Protein AF-A0A931LU23-F1 (afdb_monomer_lite)

Secondary structure (DSSP, 8-state):
---EEEETTEEEETTEEP-EEEEETTS-EEEEEEEEEEEEEE-TTS-EEEEEEEEEEEEESSSEEEEEEEHHHHHHHHHTTSEEEPPTTTGGG-S--

pLDDT: mean 95.69, std 3.39, range [74.31, 98.44]

Radius of gyration: 13.37 Å; chains: 1; bounding box: 34×28×31 Å

Sequence (97 aa):
MANFRVKEGELYIDDKKVLKGYESFSGWYWFVTEDTGTQDSLMPDGTIIENDRIYFGLVQGFEEEWGYFSEGELHRLINKGKLWEIRKHDLPYSGRR

Foldseek 3Di:
DWDWDADPLFIDTNNATFPWKKAFPQGKIWTFRDWPFFAWDQDPVRDIDHRWTKTWTWIDDVHIDTDIDTPVVQVVCVVVVGMDIDPRNCVSVGDDD

Structure (mmCIF, N/CA/C/O backbone):
data_AF-A0A931LU23-F1
#
_entry.id   AF-A0A931LU23-F1
#
loop_
_atom_site.group_PDB
_atom_site.id
_atom_site.type_symbol
_atom_site.label_atom_id
_atom_site.label_alt_id
_atom_site.label_comp_id
_atom_site.label_asym_id
_atom_site.label_entity_id
_atom_site.label_seq_id
_atom_site.pdbx_PDB_ins_code
_atom_site.Cartn_x
_atom_site.Cartn_y
_atom_site.Cartn_z
_atom_site.occupancy
_atom_site.B_iso_or_equiv
_atom_site.auth_seq_id
_atom_site.auth_comp_id
_atom_site.auth_asym_id
_atom_site.auth_atom_id
_atom_site.pdbx_PDB_model_num
ATOM 1 N N . MET A 1 1 ? 2.319 -7.677 17.450 1.00 84.06 1 MET A N 1
ATOM 2 C CA . MET A 1 1 ? 1.208 -7.776 16.496 1.00 84.06 1 MET A CA 1
ATOM 3 C C . MET A 1 1 ? 0.453 -6.460 16.536 1.00 84.06 1 MET A C 1
ATOM 5 O O . MET A 1 1 ? 0.187 -5.991 17.643 1.00 84.06 1 MET A O 1
ATOM 9 N N . ALA A 1 2 ? 0.213 -5.841 15.386 1.00 91.31 2 ALA A N 1
ATOM 10 C CA . ALA A 1 2 ? -0.458 -4.554 15.263 1.00 91.31 2 ALA A CA 1
ATOM 11 C C . ALA A 1 2 ? -1.920 -4.657 15.723 1.00 91.31 2 ALA A C 1
ATOM 13 O O . ALA A 1 2 ? -2.566 -5.701 15.596 1.00 91.31 2 ALA A O 1
ATOM 14 N N . ASN A 1 3 ? -2.453 -3.581 16.295 1.00 94.25 3 ASN A N 1
ATOM 15 C CA . ASN A 1 3 ? -3.799 -3.568 16.847 1.00 94.25 3 ASN A CA 1
ATOM 16 C C . ASN A 1 3 ? -4.818 -3.044 15.829 1.00 94.25 3 ASN A C 1
ATOM 18 O O . ASN A 1 3 ? -4.857 -1.850 15.543 1.00 94.25 3 ASN A O 1
ATOM 22 N N . PHE A 1 4 ? -5.681 -3.931 15.333 1.00 95.62 4 PHE A N 1
ATOM 23 C CA . PHE A 1 4 ? -6.751 -3.592 14.393 1.00 95.62 4 PHE A CA 1
ATOM 24 C C . PHE A 1 4 ? -8.018 -3.166 15.142 1.00 95.62 4 PHE A C 1
ATOM 26 O O . PHE A 1 4 ? -8.531 -3.898 15.992 1.00 95.62 4 PHE A O 1
ATOM 33 N N . ARG A 1 5 ? -8.558 -1.993 14.802 1.00 95.50 5 ARG A N 1
ATOM 34 C CA . ARG A 1 5 ? -9.803 -1.446 15.360 1.00 95.50 5 ARG A CA 1
ATOM 35 C C . ARG A 1 5 ? -10.693 -0.924 14.247 1.00 95.50 5 ARG A C 1
ATOM 37 O O . ARG A 1 5 ? -10.221 -0.289 13.314 1.00 95.50 5 ARG A O 1
ATOM 44 N N . VAL A 1 6 ? -11.996 -1.134 14.377 1.00 95.75 6 VAL A N 1
ATOM 45 C CA . VAL A 1 6 ? -12.987 -0.535 13.478 1.00 95.75 6 VAL A CA 1
ATOM 46 C C . VAL A 1 6 ? -13.776 0.502 14.259 1.00 95.75 6 VAL A C 1
ATOM 48 O O . VAL A 1 6 ? -14.340 0.192 15.309 1.00 95.75 6 VAL A O 1
ATOM 51 N N . LYS A 1 7 ? -13.828 1.729 13.744 1.00 94.94 7 LYS A N 1
ATOM 52 C CA . LYS A 1 7 ? -14.631 2.818 14.305 1.00 94.94 7 LYS A CA 1
ATOM 53 C C . LYS A 1 7 ? -15.423 3.465 13.179 1.00 94.94 7 LYS A C 1
ATOM 55 O O . LYS A 1 7 ? -14.839 3.871 12.184 1.00 94.94 7 LYS A O 1
ATOM 60 N N . GLU A 1 8 ? -16.745 3.539 13.337 1.00 93.06 8 GLU A N 1
ATOM 61 C CA . GLU A 1 8 ? -17.644 4.178 12.357 1.00 93.06 8 GLU A CA 1
ATOM 62 C C . GLU A 1 8 ? -17.491 3.618 10.924 1.00 93.06 8 GLU A C 1
ATOM 64 O O . GLU A 1 8 ? -17.628 4.336 9.941 1.00 93.06 8 GLU A O 1
ATOM 69 N N . GLY A 1 9 ? -17.192 2.318 10.797 1.00 92.50 9 GLY A N 1
ATOM 70 C CA . GLY A 1 9 ? -16.983 1.663 9.499 1.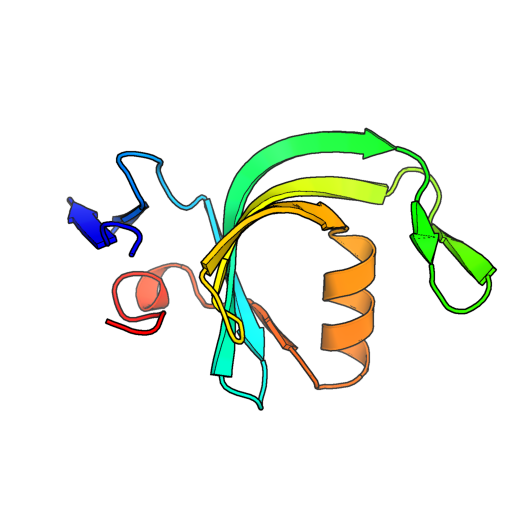00 92.50 9 GLY A CA 1
ATOM 71 C C . GLY A 1 9 ? -15.629 1.955 8.844 1.00 92.50 9 GLY A C 1
ATOM 72 O O . GLY A 1 9 ? -15.398 1.529 7.718 1.00 92.50 9 GLY A O 1
ATOM 73 N N . GLU A 1 10 ? -14.723 2.644 9.533 1.00 96.06 10 GLU A N 1
ATOM 74 C CA . GLU A 1 10 ? -13.362 2.912 9.074 1.00 96.06 10 GLU A CA 1
ATOM 75 C C . GLU A 1 10 ? -12.372 2.034 9.856 1.00 96.06 10 GLU A C 1
ATOM 77 O O . GLU A 1 10 ? -12.545 1.783 11.056 1.00 96.06 10 GLU A O 1
ATOM 82 N N . LEU A 1 11 ? -11.335 1.549 9.169 1.00 97.38 11 LEU A N 1
ATOM 83 C CA . LEU A 1 11 ? -10.281 0.737 9.771 1.00 97.38 11 LEU A CA 1
ATOM 84 C C . LEU A 1 11 ? -9.185 1.629 10.369 1.00 97.38 11 LEU A C 1
ATOM 86 O O . LEU A 1 11 ? -8.717 2.577 9.736 1.00 97.38 11 LEU A O 1
ATOM 90 N N . TYR A 1 12 ? -8.747 1.271 11.570 1.00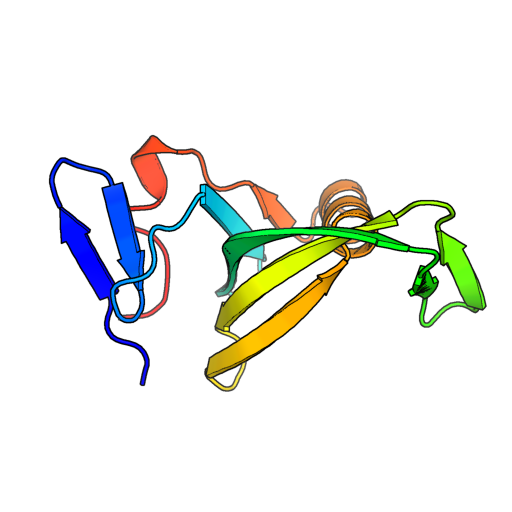 97.56 12 TYR A N 1
ATOM 91 C CA . TYR A 1 12 ? -7.604 1.836 12.270 1.00 97.56 12 TYR A CA 1
ATOM 92 C C . TYR A 1 12 ? -6.628 0.720 12.646 1.00 97.56 12 TYR A C 1
ATOM 94 O O . TYR A 1 12 ? -7.050 -0.358 13.066 1.00 97.56 12 TYR A O 1
ATOM 102 N N . ILE A 1 13 ? -5.333 0.991 12.521 1.00 97.06 13 ILE A N 1
ATOM 103 C CA . ILE A 1 13 ? -4.250 0.084 12.906 1.00 97.06 13 ILE A CA 1
ATOM 104 C C . ILE A 1 13 ? -3.281 0.876 13.780 1.00 97.06 13 ILE A C 1
ATOM 106 O O . ILE A 1 13 ? -2.775 1.905 13.339 1.00 97.06 13 ILE A O 1
ATOM 110 N N . ASP A 1 14 ? -3.072 0.442 15.024 1.00 95.94 14 ASP A N 1
ATOM 111 C CA . ASP A 1 14 ? -2.275 1.168 16.030 1.00 95.94 14 ASP A CA 1
ATOM 112 C C . ASP A 1 14 ? -2.667 2.660 16.115 1.00 95.94 14 ASP A C 1
ATOM 114 O O . ASP A 1 14 ? -1.838 3.567 16.060 1.00 95.94 14 ASP A O 1
ATOM 118 N N . ASP A 1 15 ? -3.983 2.901 16.179 1.00 96.00 15 ASP A N 1
ATOM 119 C CA . ASP A 1 15 ? -4.634 4.220 16.215 1.00 96.00 15 ASP A CA 1
ATOM 120 C C . ASP A 1 15 ? -4.415 5.109 14.969 1.00 96.00 15 ASP A C 1
ATOM 122 O O . ASP A 1 15 ? -4.901 6.243 14.913 1.00 96.00 15 ASP A O 1
ATOM 126 N N . LYS A 1 16 ? -3.782 4.585 13.912 1.00 97.25 16 LYS A N 1
ATOM 127 C CA . LYS A 1 16 ? -3.665 5.244 12.604 1.00 97.25 16 LYS A CA 1
ATOM 128 C C . LYS A 1 16 ? -4.815 4.839 11.696 1.00 97.25 16 LYS A C 1
ATOM 130 O O . LYS A 1 16 ? -5.084 3.656 11.509 1.00 97.25 16 LYS A O 1
ATOM 135 N N . LYS A 1 17 ? -5.484 5.826 11.103 1.00 97.69 17 LYS A N 1
ATOM 136 C CA . LYS A 1 17 ? -6.548 5.583 10.127 1.00 97.69 17 LYS A CA 1
ATOM 137 C C . LYS A 1 17 ? -5.962 4.975 8.851 1.00 97.69 17 LYS A C 1
ATOM 139 O O . LYS A 1 17 ? -5.016 5.522 8.291 1.00 97.69 17 LYS A O 1
ATOM 144 N N . VAL A 1 18 ? -6.570 3.901 8.360 1.00 98.06 18 VAL A N 1
ATOM 145 C CA . VAL A 1 18 ? -6.230 3.316 7.060 1.00 98.06 18 VAL A CA 1
ATOM 146 C C . VAL A 1 18 ? -6.946 4.086 5.952 1.00 98.06 18 VAL A C 1
ATOM 148 O O . VAL A 1 18 ? -8.166 4.252 5.975 1.00 98.06 18 VAL A O 1
ATOM 151 N N . LEU A 1 19 ? -6.174 4.574 4.986 1.00 97.75 19 LEU A N 1
ATOM 152 C CA . LEU A 1 19 ? -6.639 5.352 3.837 1.00 97.75 19 LEU A CA 1
ATOM 153 C C . LEU A 1 19 ? -6.941 4.455 2.632 1.00 97.75 19 LEU A C 1
ATOM 155 O O . LEU A 1 19 ? -7.943 4.658 1.948 1.00 97.75 19 LEU A O 1
ATOM 159 N N . LYS A 1 20 ? -6.071 3.468 2.391 1.00 97.75 20 LYS A N 1
ATOM 160 C CA . LYS A 1 20 ? -6.172 2.467 1.322 1.00 97.75 20 LYS A CA 1
ATOM 161 C C . LYS A 1 20 ? -5.636 1.128 1.814 1.00 97.75 20 LYS A C 1
ATOM 163 O O . LYS A 1 20 ? -4.817 1.083 2.732 1.00 97.75 20 LYS A O 1
ATOM 168 N N . GLY A 1 21 ? -6.064 0.049 1.175 1.00 98.00 21 GLY A N 1
ATOM 169 C CA . GLY A 1 21 ? -5.567 -1.292 1.443 1.00 98.00 21 GLY A CA 1
ATOM 170 C C . GLY A 1 21 ? -5.355 -2.052 0.147 1.00 98.00 21 GLY A C 1
ATOM 171 O O . GLY A 1 21 ? -6.109 -1.862 -0.803 1.00 98.00 21 GLY A O 1
ATOM 172 N N . TYR A 1 22 ? -4.360 -2.925 0.119 1.00 98.25 22 TYR A N 1
ATOM 173 C CA . TYR A 1 22 ? -4.116 -3.834 -0.992 1.00 98.25 22 TYR A CA 1
ATOM 174 C C . TYR A 1 22 ? -3.929 -5.247 -0.468 1.00 98.25 22 TYR A C 1
ATOM 176 O O . TYR A 1 22 ? -3.373 -5.430 0.615 1.00 98.25 22 TYR A O 1
ATOM 184 N N . GLU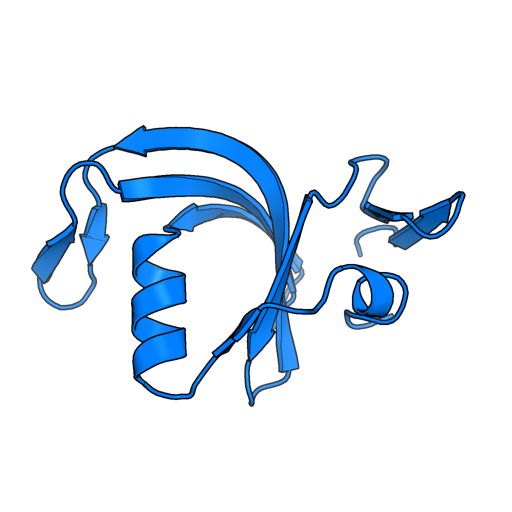 A 1 23 ? -4.365 -6.227 -1.245 1.00 97.69 23 GLU A N 1
ATOM 185 C CA . GLU A 1 23 ? -4.259 -7.646 -0.921 1.00 97.69 23 GLU A CA 1
ATOM 186 C C . GLU A 1 23 ? -3.635 -8.403 -2.096 1.00 97.69 23 GLU A C 1
ATOM 188 O O . GLU A 1 23 ? -3.889 -8.086 -3.261 1.00 97.69 23 GLU A O 1
ATOM 193 N N . SER A 1 24 ? -2.794 -9.394 -1.797 1.00 96.69 24 SER A N 1
ATOM 194 C CA . SER A 1 24 ? -2.231 -10.307 -2.793 1.00 96.69 24 SER A CA 1
ATOM 195 C C . SER A 1 24 ? -2.889 -11.687 -2.769 1.00 96.69 24 SER A C 1
ATOM 197 O O . SER A 1 24 ? -3.425 -12.132 -1.757 1.00 96.69 24 SER A O 1
ATOM 199 N N . PHE A 1 25 ? -2.701 -12.454 -3.849 1.00 90.56 25 PHE A N 1
ATOM 200 C CA . PHE A 1 25 ? -3.087 -13.875 -3.905 1.00 90.56 25 PHE A CA 1
ATOM 201 C C . PHE A 1 25 ? -2.443 -14.746 -2.816 1.00 90.56 25 PHE A C 1
ATOM 203 O O . PHE A 1 25 ? -2.964 -15.808 -2.489 1.00 90.56 25 PHE A O 1
ATOM 210 N N . SER A 1 26 ? -1.300 -14.323 -2.270 1.00 91.19 26 SER A N 1
ATOM 211 C CA . SER A 1 26 ? -0.611 -15.020 -1.181 1.00 91.19 26 SER A CA 1
ATOM 212 C C . SER A 1 26 ? -1.087 -14.581 0.209 1.00 91.19 26 SER A C 1
ATOM 214 O O . SER A 1 26 ? -0.461 -14.946 1.204 1.00 91.19 26 SER A O 1
ATOM 216 N N . GLY A 1 27 ? -2.154 -13.778 0.290 1.00 93.25 27 GLY A N 1
ATOM 217 C CA . GLY A 1 27 ? -2.714 -13.264 1.538 1.00 93.25 27 GLY A CA 1
ATOM 218 C C . GLY A 1 27 ? -1.822 -12.233 2.226 1.00 93.25 27 GLY A C 1
ATOM 219 O O . GLY A 1 27 ? -1.855 -12.127 3.455 1.00 93.25 27 GLY A O 1
ATOM 220 N N . TRP A 1 28 ? -0.958 -11.541 1.478 1.00 97.00 28 TRP A N 1
ATOM 221 C CA . TRP A 1 28 ? -0.228 -10.384 1.995 1.00 97.00 28 TRP A CA 1
ATOM 222 C C . TRP A 1 28 ? -1.107 -9.144 1.916 1.00 97.00 28 TRP A C 1
ATOM 224 O O . TRP A 1 28 ? -1.888 -9.016 0.973 1.00 97.00 28 TRP A O 1
ATOM 234 N N . TYR A 1 29 ? -0.941 -8.235 2.873 1.00 97.81 29 TYR A N 1
ATOM 235 C CA . TYR A 1 29 ? -1.696 -6.987 2.926 1.00 97.81 29 TYR A CA 1
ATOM 236 C C . TYR A 1 29 ? -0.771 -5.781 3.023 1.00 97.81 29 TYR A C 1
ATOM 238 O O . TYR A 1 29 ? 0.229 -5.831 3.734 1.00 97.81 29 TYR A O 1
ATOM 246 N N . TRP A 1 30 ? -1.149 -4.688 2.366 1.00 98.25 30 TRP A N 1
ATOM 247 C CA . TRP A 1 30 ? -0.529 -3.370 2.505 1.00 98.25 30 TRP A CA 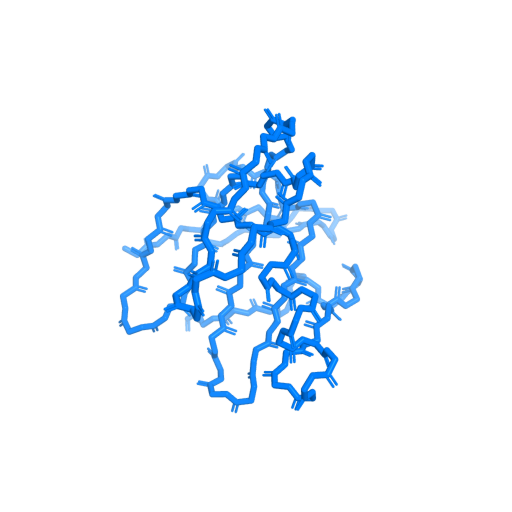1
ATOM 248 C C . TRP A 1 30 ? -1.608 -2.376 2.909 1.00 98.25 30 TRP A C 1
ATOM 250 O O . TRP A 1 30 ? -2.514 -2.107 2.125 1.00 98.25 30 TRP A O 1
ATOM 260 N N . PHE A 1 31 ? -1.522 -1.827 4.116 1.00 98.31 31 PHE A N 1
ATOM 261 C CA . PHE A 1 31 ? -2.454 -0.833 4.638 1.00 98.31 31 PHE A CA 1
ATOM 262 C C . PHE A 1 31 ? -1.789 0.533 4.673 1.00 98.31 31 PHE A C 1
ATOM 264 O O . PHE A 1 31 ? -0.933 0.794 5.514 1.00 98.31 31 PHE A O 1
ATOM 271 N N . VAL A 1 32 ? -2.202 1.416 3.772 1.00 98.44 32 VAL A N 1
ATOM 272 C CA . VAL A 1 32 ? -1.709 2.792 3.702 1.00 98.44 32 VAL A CA 1
ATOM 273 C C . VAL A 1 32 ? -2.333 3.603 4.825 1.00 98.44 32 VAL A C 1
ATOM 275 O O . VAL A 1 32 ? -3.557 3.663 4.938 1.00 98.44 32 VAL A O 1
ATOM 278 N N . THR A 1 33 ? -1.502 4.278 5.611 1.00 98.31 33 THR A N 1
ATOM 279 C CA . THR A 1 33 ? -1.951 5.213 6.657 1.00 98.31 33 THR A CA 1
ATOM 280 C C . THR A 1 33 ? -1.583 6.661 6.357 1.00 98.31 33 THR A C 1
ATOM 282 O O . THR A 1 33 ? -2.212 7.572 6.890 1.00 98.31 33 THR A O 1
ATOM 285 N N . GLU A 1 34 ? -0.609 6.881 5.472 1.00 98.25 34 GLU A N 1
ATOM 286 C CA . GLU A 1 34 ? -0.109 8.206 5.120 1.00 98.25 34 GLU A CA 1
ATOM 287 C C . GLU A 1 34 ? 0.412 8.232 3.672 1.00 98.25 34 GLU A C 1
ATOM 289 O O . GLU A 1 34 ? 1.024 7.269 3.207 1.00 98.25 34 GLU A O 1
ATOM 294 N N . ASP A 1 35 ? 0.147 9.335 2.966 1.00 96.88 35 ASP A N 1
ATOM 295 C CA . ASP A 1 35 ? 0.754 9.686 1.674 1.00 96.88 35 ASP A CA 1
ATOM 296 C C . ASP A 1 35 ? 1.914 10.640 1.946 1.00 96.88 35 ASP A C 1
ATOM 298 O O . ASP A 1 35 ? 1.703 11.761 2.413 1.00 96.88 35 ASP A O 1
ATOM 302 N N . THR A 1 36 ? 3.137 10.166 1.719 1.00 96.44 36 THR A N 1
ATOM 303 C CA . THR A 1 36 ? 4.356 10.860 2.149 1.00 96.44 36 THR A CA 1
ATOM 304 C C . THR A 1 36 ? 4.964 11.711 1.034 1.00 96.44 36 THR A C 1
ATOM 306 O O . THR A 1 36 ? 6.015 12.319 1.230 1.00 96.44 36 THR A O 1
ATOM 309 N N . GLY A 1 37 ? 4.314 11.775 -0.134 1.00 96.31 37 GLY A N 1
ATOM 310 C CA . GLY A 1 37 ? 4.776 12.525 -1.301 1.00 96.31 37 GLY A CA 1
ATOM 311 C C . GLY A 1 37 ? 5.380 11.642 -2.392 1.00 96.31 37 GLY A C 1
ATOM 312 O O . GLY A 1 37 ? 5.026 10.473 -2.536 1.00 96.31 37 GLY A O 1
ATOM 313 N N . THR A 1 38 ? 6.265 12.226 -3.203 1.00 97.75 38 THR A N 1
ATOM 314 C CA . THR A 1 38 ? 6.821 11.591 -4.407 1.00 97.75 38 THR A CA 1
ATOM 315 C C . THR A 1 38 ? 8.345 11.616 -4.427 1.00 97.75 38 THR A C 1
ATOM 317 O O . THR A 1 38 ? 8.946 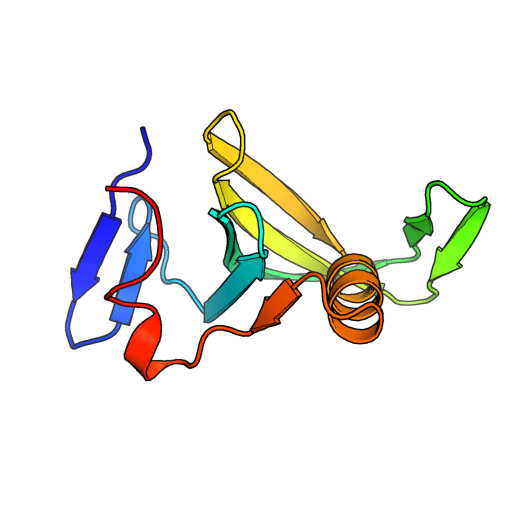12.618 -4.040 1.00 97.75 38 THR A O 1
ATOM 320 N N . GLN A 1 39 ? 8.959 10.556 -4.947 1.00 96.69 39 GLN A N 1
ATOM 321 C CA . GLN A 1 39 ? 10.397 10.455 -5.221 1.00 96.69 39 GLN A CA 1
ATOM 322 C C . GLN A 1 39 ? 10.646 9.502 -6.397 1.00 96.69 39 GLN A C 1
ATOM 324 O O . GLN A 1 39 ? 9.751 8.761 -6.785 1.00 96.69 39 GLN A O 1
ATOM 329 N N . ASP A 1 40 ? 11.862 9.454 -6.934 1.00 97.69 40 ASP A N 1
ATOM 330 C CA . ASP A 1 40 ? 12.212 8.409 -7.900 1.00 97.69 40 ASP A CA 1
ATOM 331 C C . ASP A 1 40 ? 12.461 7.073 -7.184 1.00 97.69 40 ASP A C 1
ATOM 333 O O . ASP A 1 40 ? 13.172 7.014 -6.175 1.00 97.69 40 ASP A O 1
ATOM 337 N N . SER A 1 41 ? 11.910 5.988 -7.728 1.00 96.12 41 SER A N 1
ATOM 338 C CA . SER A 1 41 ? 12.052 4.637 -7.171 1.00 96.12 41 SER A CA 1
ATOM 339 C C . SER A 1 41 ? 12.809 3.717 -8.125 1.00 96.12 41 SER A C 1
ATOM 341 O O . SER A 1 41 ? 12.358 3.455 -9.242 1.00 96.12 41 SER A O 1
ATOM 343 N N . LEU A 1 42 ? 13.944 3.177 -7.670 1.00 95.94 42 LEU A N 1
ATOM 344 C CA . LEU A 1 42 ? 14.682 2.128 -8.377 1.00 95.94 42 LEU A CA 1
ATOM 345 C C . LEU A 1 42 ? 14.065 0.759 -8.069 1.00 95.94 42 LEU A C 1
ATOM 347 O O . LEU A 1 42 ? 14.043 0.316 -6.924 1.00 95.94 42 LEU A O 1
ATOM 351 N N . MET A 1 43 ? 13.590 0.078 -9.104 1.00 93.31 43 MET A N 1
ATOM 352 C CA . MET A 1 43 ? 12.976 -1.243 -9.007 1.00 93.31 43 MET A CA 1
ATOM 353 C C . MET A 1 43 ? 14.032 -2.359 -9.028 1.00 93.31 43 MET A C 1
ATOM 355 O O . MET A 1 43 ? 15.113 -2.170 -9.592 1.00 93.31 43 MET A O 1
ATOM 359 N N . PRO A 1 44 ? 13.721 -3.566 -8.511 1.00 89.69 44 PRO A N 1
ATOM 360 C CA . PRO A 1 44 ? 14.661 -4.694 -8.512 1.00 89.69 44 PRO A CA 1
ATOM 361 C C . PRO A 1 44 ? 15.149 -5.128 -9.904 1.00 89.69 44 PRO A C 1
ATOM 363 O O . PRO A 1 44 ? 16.208 -5.735 -10.024 1.00 89.69 44 PRO A O 1
ATOM 366 N N . 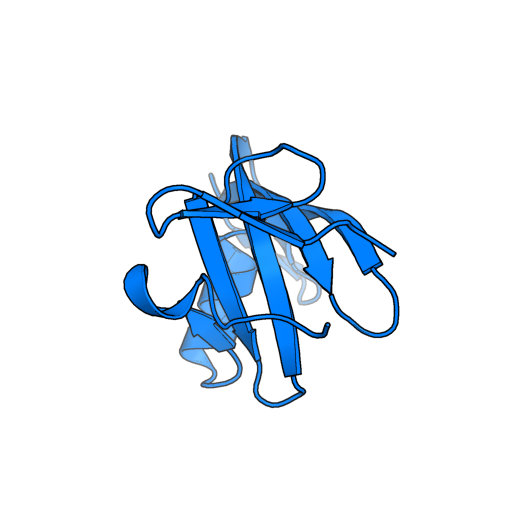ASP A 1 45 ? 14.382 -4.828 -10.957 1.00 92.12 45 ASP A N 1
ATOM 367 C CA . ASP A 1 45 ? 14.746 -5.101 -12.353 1.00 92.12 45 ASP A CA 1
ATOM 368 C C . ASP A 1 45 ? 15.621 -4.005 -12.993 1.00 92.12 45 ASP A C 1
ATOM 370 O O . ASP A 1 45 ? 15.930 -4.081 -14.181 1.00 92.12 45 ASP A O 1
ATOM 374 N N . GLY A 1 46 ? 16.026 -2.993 -12.219 1.00 94.94 46 GLY A N 1
ATOM 375 C CA . GLY A 1 46 ? 16.832 -1.861 -12.675 1.00 94.94 46 GLY A CA 1
ATOM 376 C C . GLY A 1 46 ? 16.027 -0.724 -13.306 1.00 94.94 46 GLY A C 1
ATOM 377 O O . GLY A 1 46 ? 16.611 0.288 -13.687 1.00 94.94 46 GLY A O 1
ATOM 378 N N . THR A 1 47 ? 14.701 -0.852 -13.418 1.00 95.44 47 THR A N 1
ATOM 379 C CA . THR A 1 47 ? 13.862 0.231 -13.946 1.00 95.44 47 THR A CA 1
ATOM 380 C C . THR A 1 47 ? 13.692 1.341 -12.914 1.00 95.44 47 THR A C 1
ATOM 382 O O . THR A 1 47 ? 13.504 1.059 -11.733 1.00 95.44 47 THR A O 1
ATOM 385 N N . ILE A 1 48 ? 13.658 2.594 -13.361 1.00 97.44 48 ILE A N 1
ATOM 386 C CA . ILE A 1 48 ? 13.308 3.742 -12.519 1.00 97.44 48 ILE A CA 1
ATOM 387 C C . ILE A 1 48 ? 11.844 4.111 -12.765 1.00 97.44 48 ILE A C 1
ATOM 389 O O . ILE A 1 48 ? 11.405 4.204 -13.913 1.00 97.44 48 ILE A O 1
ATOM 393 N N . ILE A 1 49 ? 11.087 4.295 -11.687 1.00 96.62 49 ILE A N 1
ATOM 394 C CA . ILE A 1 49 ? 9.779 4.951 -11.718 1.00 96.62 49 ILE A CA 1
ATOM 395 C C . ILE A 1 49 ? 10.010 6.396 -11.280 1.00 96.62 49 ILE A C 1
ATOM 397 O O . ILE A 1 49 ? 10.313 6.641 -10.115 1.00 96.62 49 ILE A O 1
ATOM 401 N N . GLU A 1 50 ? 9.924 7.330 -12.224 1.00 97.38 50 GLU A N 1
ATOM 402 C CA . GLU A 1 50 ? 10.087 8.760 -11.948 1.00 97.38 50 GLU A CA 1
ATOM 403 C C . GLU A 1 50 ? 8.862 9.316 -11.212 1.00 97.38 50 GLU A C 1
ATOM 405 O O . GLU A 1 50 ? 7.727 8.988 -11.571 1.00 97.38 50 GLU A O 1
ATOM 410 N N . ASN A 1 51 ? 9.084 10.196 -10.228 1.00 96.75 51 ASN A N 1
ATOM 411 C CA . ASN A 1 51 ? 8.024 10.822 -9.417 1.00 96.75 51 ASN A CA 1
ATOM 412 C C . ASN A 1 51 ? 7.020 9.815 -8.819 1.00 96.75 51 ASN A C 1
ATOM 414 O O . ASN A 1 51 ? 5.818 10.084 -8.731 1.00 96.75 51 ASN A O 1
ATOM 418 N N . ASP A 1 52 ? 7.510 8.647 -8.422 1.00 97.62 52 ASP A N 1
ATOM 419 C CA . ASP A 1 52 ? 6.727 7.599 -7.791 1.00 97.62 52 ASP A CA 1
ATOM 420 C C . ASP A 1 52 ? 6.164 8.059 -6.445 1.00 97.62 52 ASP A C 1
ATOM 422 O O . ASP A 1 52 ? 6.865 8.664 -5.629 1.00 97.62 52 ASP A O 1
ATOM 426 N N . ARG A 1 53 ? 4.888 7.765 -6.201 1.00 97.94 53 ARG A N 1
ATOM 427 C CA . ARG A 1 53 ? 4.228 8.112 -4.945 1.00 97.94 53 ARG A CA 1
ATOM 428 C C . ARG A 1 53 ? 4.602 7.098 -3.873 1.00 97.94 53 ARG A C 1
ATOM 430 O O . ARG A 1 53 ? 4.478 5.892 -4.076 1.00 97.94 53 ARG A O 1
ATOM 437 N N . ILE A 1 54 ? 5.014 7.598 -2.715 1.00 98.19 54 ILE A N 1
ATOM 438 C CA . ILE A 1 54 ? 5.405 6.776 -1.575 1.00 98.19 54 ILE A CA 1
ATOM 439 C C . ILE A 1 54 ? 4.327 6.839 -0.504 1.00 98.19 54 ILE A C 1
ATOM 441 O O . ILE A 1 54 ? 3.821 7.904 -0.144 1.00 98.19 54 ILE A O 1
ATOM 445 N N . TYR A 1 55 ? 3.996 5.664 0.011 1.00 98.38 55 TYR A N 1
ATOM 446 C CA . TYR A 1 55 ? 3.079 5.487 1.118 1.00 98.38 55 TYR A CA 1
ATOM 447 C C . TYR A 1 55 ? 3.818 5.033 2.361 1.00 98.38 55 TYR A C 1
ATOM 449 O O . TYR A 1 55 ? 4.771 4.266 2.263 1.00 98.38 55 TYR A O 1
ATOM 457 N N . PHE A 1 56 ? 3.327 5.450 3.527 1.00 98.44 56 PHE A N 1
ATOM 458 C CA . PHE A 1 56 ? 3.696 4.856 4.806 1.00 98.44 56 PHE A CA 1
ATOM 459 C C . PHE A 1 56 ? 2.516 4.082 5.392 1.00 98.44 56 PHE A C 1
ATOM 461 O O . PHE A 1 56 ? 1.361 4.539 5.397 1.00 98.44 56 PHE A O 1
ATOM 468 N N . GLY A 1 57 ? 2.798 2.889 5.902 1.00 98.38 57 GLY A N 1
ATOM 469 C CA . GLY A 1 57 ? 1.752 1.990 6.350 1.00 98.38 57 GLY A CA 1
ATOM 470 C C . GLY A 1 57 ? 2.255 0.683 6.936 1.00 98.38 57 GLY A C 1
ATOM 471 O O . GLY A 1 57 ? 3.454 0.492 7.129 1.00 98.38 57 GLY A O 1
ATOM 472 N N . LEU A 1 58 ? 1.308 -0.211 7.209 1.00 98.25 58 LEU A N 1
ATOM 473 C CA . LEU A 1 58 ? 1.580 -1.559 7.695 1.00 98.25 58 LEU A CA 1
ATOM 474 C C . LEU A 1 58 ? 1.573 -2.547 6.527 1.00 98.25 58 LEU A C 1
ATOM 476 O O . LEU A 1 58 ? 0.602 -2.606 5.771 1.00 98.25 58 LEU A O 1
ATOM 480 N N . VAL A 1 59 ? 2.601 -3.382 6.442 1.00 97.56 59 VAL A N 1
ATOM 481 C CA . VAL A 1 59 ? 2.632 -4.574 5.594 1.00 97.56 59 VAL A CA 1
ATOM 482 C C . VAL A 1 59 ? 2.434 -5.806 6.473 1.00 97.56 59 VAL A C 1
ATOM 484 O O . VAL A 1 59 ? 3.186 -6.025 7.418 1.00 97.56 59 VAL A O 1
ATOM 487 N N . GLN A 1 60 ? 1.424 -6.623 6.171 1.00 96.44 60 GLN A N 1
ATOM 488 C CA . GLN A 1 60 ? 1.251 -7.947 6.776 1.00 96.44 60 GLN A CA 1
ATOM 489 C C . GLN A 1 60 ? 1.713 -9.020 5.785 1.00 96.44 60 GLN A C 1
ATOM 491 O O . GLN A 1 60 ? 0.961 -9.422 4.892 1.00 96.44 60 GLN A O 1
ATOM 496 N N . GLY A 1 61 ? 2.952 -9.484 5.945 1.00 93.75 61 GLY A N 1
ATOM 497 C CA . GLY A 1 61 ? 3.581 -10.519 5.123 1.00 93.75 61 GLY A CA 1
ATOM 498 C C . GLY A 1 61 ? 3.840 -11.795 5.920 1.00 93.75 61 GLY A C 1
ATOM 499 O O . GLY A 1 61 ? 2.914 -12.387 6.472 1.00 93.75 61 GLY A O 1
ATOM 500 N N . PHE A 1 62 ? 5.090 -12.256 5.955 1.00 91.88 62 PHE A N 1
ATOM 501 C CA . PHE A 1 62 ? 5.519 -13.283 6.919 1.00 91.88 62 PHE A CA 1
ATOM 502 C C . PHE A 1 62 ? 5.559 -12.733 8.344 1.00 91.88 62 PHE A C 1
ATOM 504 O O . PHE A 1 62 ? 5.154 -13.414 9.282 1.00 91.88 62 PHE A O 1
ATOM 511 N N . GLU A 1 63 ? 5.990 -11.483 8.465 1.00 92.56 63 GLU A N 1
ATOM 512 C CA . GLU A 1 63 ? 5.932 -10.682 9.677 1.00 92.56 63 GLU A CA 1
ATOM 513 C C . GLU A 1 63 ? 5.121 -9.413 9.398 1.00 92.56 63 GLU A C 1
ATOM 515 O O . GLU A 1 63 ? 4.749 -9.122 8.254 1.00 92.56 63 GLU A O 1
ATOM 520 N N . GLU A 1 64 ? 4.800 -8.691 10.463 1.00 95.50 64 GLU A N 1
ATOM 521 C CA . GLU A 1 64 ? 4.146 -7.394 10.380 1.00 95.50 64 GLU A CA 1
ATOM 522 C C . GLU A 1 64 ? 5.198 -6.294 10.463 1.00 95.50 64 GLU A C 1
ATOM 524 O O . GLU A 1 64 ? 5.956 -6.238 11.432 1.00 95.50 64 GLU A O 1
ATOM 529 N N . GLU A 1 65 ? 5.224 -5.411 9.469 1.00 96.88 65 GLU A N 1
ATOM 530 C CA . GLU A 1 65 ? 6.227 -4.354 9.373 1.00 96.88 65 GLU A CA 1
ATOM 531 C C . GLU A 1 65 ? 5.579 -3.010 9.045 1.00 96.88 65 GLU A C 1
ATOM 533 O O . GLU A 1 65 ? 4.789 -2.890 8.108 1.00 96.88 65 GLU A O 1
ATOM 538 N N . TRP A 1 66 ? 5.929 -1.985 9.818 1.00 97.88 66 TRP A N 1
ATOM 539 C CA . TRP A 1 66 ? 5.596 -0.599 9.508 1.00 97.88 66 TRP A CA 1
ATOM 540 C C . TRP A 1 66 ? 6.711 0.013 8.667 1.00 97.88 66 TRP A C 1
ATOM 542 O O . TRP A 1 66 ? 7.862 0.037 9.101 1.00 97.88 66 TRP A O 1
ATOM 552 N N . GLY A 1 67 ? 6.378 0.554 7.500 1.00 97.44 67 GLY A N 1
ATOM 553 C CA . GLY A 1 67 ? 7.394 1.073 6.596 1.00 97.44 67 GLY A CA 1
ATOM 554 C C . GLY A 1 67 ? 6.842 1.848 5.413 1.00 97.44 67 GLY A C 1
ATOM 555 O O . GLY A 1 67 ? 5.633 2.047 5.269 1.00 97.44 67 GLY A O 1
ATOM 556 N N . TYR A 1 68 ? 7.776 2.296 4.578 1.00 97.38 68 TYR A N 1
ATOM 557 C CA . TYR A 1 68 ? 7.487 2.992 3.333 1.00 97.38 68 TYR A CA 1
ATOM 558 C C . TYR A 1 68 ? 7.420 1.998 2.177 1.00 97.38 68 TYR A C 1
ATOM 560 O O . TYR A 1 68 ? 8.234 1.078 2.104 1.00 97.38 68 TYR A O 1
ATOM 568 N N . PHE A 1 69 ? 6.487 2.196 1.253 1.00 97.00 69 PHE A N 1
ATOM 569 C CA . PHE A 1 69 ? 6.384 1.385 0.045 1.00 97.00 69 PHE A CA 1
ATOM 570 C C . PHE A 1 69 ? 5.888 2.200 -1.152 1.00 97.00 69 PHE A C 1
ATOM 572 O O . PHE A 1 69 ? 5.184 3.201 -1.012 1.00 97.00 69 PHE A O 1
ATOM 579 N N . SER A 1 70 ? 6.299 1.752 -2.336 1.00 97.06 70 SER A N 1
ATOM 580 C CA . SER A 1 70 ? 6.063 2.392 -3.631 1.00 97.06 70 SER A CA 1
ATOM 581 C C . SER A 1 70 ? 4.655 2.096 -4.160 1.00 97.06 70 SER A C 1
ATOM 583 O O . SER A 1 70 ? 4.280 0.930 -4.306 1.00 97.06 70 SER A O 1
ATOM 585 N N . GLU A 1 71 ? 3.878 3.127 -4.511 1.00 97.19 71 GLU A N 1
ATOM 586 C CA . GLU A 1 71 ? 2.612 2.945 -5.240 1.00 97.19 71 GLU A CA 1
ATOM 587 C C . GLU A 1 71 ? 2.868 2.324 -6.621 1.00 97.19 71 GLU A C 1
ATOM 589 O O . GLU A 1 71 ? 2.142 1.420 -7.046 1.00 97.19 71 GLU A O 1
ATOM 594 N N . GLY A 1 72 ? 3.930 2.751 -7.308 1.00 96.44 72 GLY A N 1
ATOM 595 C CA . GLY A 1 72 ? 4.329 2.213 -8.603 1.00 96.44 72 GLY A CA 1
ATOM 596 C C . GLY A 1 72 ? 4.630 0.712 -8.573 1.00 96.44 72 GLY A C 1
ATOM 597 O O . GLY A 1 72 ? 4.226 -0.017 -9.485 1.00 96.44 72 GLY A O 1
ATOM 598 N N . GLU A 1 73 ? 5.281 0.216 -7.521 1.00 96.06 73 GLU A N 1
ATOM 599 C CA . GLU A 1 73 ? 5.512 -1.216 -7.317 1.00 96.06 73 GLU A CA 1
ATOM 600 C C . GLU A 1 73 ? 4.191 -1.971 -7.122 1.00 96.06 73 GLU A C 1
ATOM 602 O O . GLU A 1 73 ? 3.958 -2.987 -7.790 1.00 96.06 73 GLU A O 1
ATOM 607 N N . LEU A 1 74 ? 3.286 -1.449 -6.286 1.00 96.56 74 LEU A N 1
ATOM 608 C CA . LEU A 1 74 ? 1.955 -2.034 -6.100 1.00 96.56 74 LEU A CA 1
ATOM 609 C C . LEU A 1 74 ? 1.194 -2.094 -7.433 1.00 96.56 74 LEU A C 1
ATOM 611 O O . LEU A 1 74 ? 0.680 -3.151 -7.799 1.00 96.56 74 LEU A O 1
ATOM 615 N N . HIS A 1 75 ? 1.200 -1.018 -8.225 1.00 96.12 75 HIS A N 1
ATOM 616 C CA . HIS A 1 75 ? 0.587 -0.990 -9.557 1.00 96.12 75 HIS A CA 1
ATOM 617 C C . HIS A 1 75 ? 1.212 -2.001 -10.527 1.00 96.12 75 HIS A C 1
ATOM 619 O O . HIS A 1 75 ? 0.491 -2.661 -11.280 1.00 96.12 75 HIS A O 1
ATOM 625 N N . ARG A 1 76 ? 2.537 -2.197 -10.502 1.00 95.31 76 ARG A N 1
ATOM 626 C CA . ARG A 1 76 ? 3.190 -3.258 -11.290 1.00 95.31 76 ARG A CA 1
ATOM 627 C C . ARG A 1 76 ? 2.682 -4.645 -10.898 1.00 95.31 76 ARG A C 1
ATOM 629 O O . ARG A 1 76 ? 2.516 -5.494 -11.777 1.00 95.31 76 ARG A O 1
ATOM 636 N N . LEU A 1 77 ? 2.437 -4.893 -9.610 1.00 94.88 77 LEU A N 1
ATOM 637 C CA . LEU A 1 77 ? 1.871 -6.157 -9.129 1.00 94.88 77 LEU A CA 1
ATOM 638 C C . LEU A 1 77 ? 0.395 -6.312 -9.521 1.00 94.88 77 LEU A C 1
ATOM 640 O O . LEU A 1 77 ? 0.008 -7.402 -9.948 1.00 94.88 77 LEU A O 1
ATOM 644 N N . ILE A 1 78 ? -0.397 -5.238 -9.465 1.00 96.56 78 ILE A N 1
ATOM 645 C CA . ILE A 1 78 ? -1.793 -5.221 -9.936 1.00 96.56 78 ILE A CA 1
ATOM 646 C C . ILE A 1 78 ? -1.862 -5.547 -11.429 1.00 96.56 78 ILE A C 1
ATOM 648 O O . ILE A 1 78 ? -2.603 -6.440 -11.830 1.00 96.56 78 ILE A O 1
ATOM 652 N N . ASN A 1 79 ? -1.026 -4.911 -12.252 1.00 95.31 79 ASN A N 1
ATOM 653 C CA . ASN A 1 79 ? -0.983 -5.147 -13.700 1.00 95.31 79 ASN A CA 1
ATOM 654 C C . ASN A 1 79 ? -0.566 -6.581 -14.062 1.00 95.31 79 ASN A C 1
ATOM 656 O O . ASN A 1 79 ? -0.919 -7.086 -15.125 1.00 95.31 79 ASN A O 1
ATOM 660 N N . LYS A 1 80 ? 0.170 -7.258 -13.172 1.00 95.06 80 LYS A N 1
ATOM 661 C CA . LYS A 1 80 ? 0.516 -8.683 -13.295 1.00 95.06 80 LYS A CA 1
ATOM 662 C C . LYS A 1 80 ? -0.564 -9.613 -12.730 1.00 95.06 80 LYS A C 1
ATOM 664 O O . LYS A 1 80 ? -0.348 -10.822 -12.709 1.00 95.06 80 LYS A O 1
ATOM 669 N N . GLY A 1 81 ? -1.674 -9.068 -12.233 1.00 95.38 81 GLY A N 1
ATOM 670 C CA . GLY A 1 81 ? -2.731 -9.823 -11.569 1.00 95.38 81 GLY A CA 1
ATOM 671 C C . GLY A 1 81 ? -2.237 -10.528 -10.309 1.00 95.38 81 GLY A C 1
ATOM 672 O O . GLY A 1 81 ? -2.607 -11.669 -10.080 1.00 95.38 81 GLY A O 1
ATOM 673 N N . LYS A 1 82 ? -1.341 -9.906 -9.532 1.00 96.31 82 LYS A N 1
ATOM 674 C CA . LYS A 1 82 ? -0.811 -10.468 -8.273 1.00 96.31 82 LYS A CA 1
ATOM 675 C C . LYS A 1 82 ? -1.350 -9.780 -7.021 1.00 96.31 82 LYS A C 1
ATOM 677 O O . LYS A 1 82 ? -1.211 -10.330 -5.930 1.00 96.31 82 LYS A O 1
ATOM 682 N N . LEU A 1 83 ? -1.928 -8.597 -7.194 1.00 97.38 83 LEU A N 1
ATOM 683 C CA . LEU A 1 83 ? -2.413 -7.708 -6.148 1.00 97.38 83 LEU A CA 1
ATOM 684 C C . LEU A 1 83 ? -3.732 -7.072 -6.611 1.00 97.38 83 LEU A C 1
ATOM 686 O O . LEU A 1 83 ? -3.934 -6.900 -7.815 1.00 97.38 83 LEU A O 1
ATOM 690 N N . TRP A 1 84 ? -4.599 -6.689 -5.683 1.00 97.88 84 TRP A N 1
ATOM 691 C CA . TRP A 1 84 ? -5.751 -5.824 -5.937 1.00 97.88 84 TRP A CA 1
ATOM 692 C C . TRP A 1 84 ? -5.912 -4.798 -4.820 1.00 97.88 84 TRP A C 1
ATOM 694 O O . TRP A 1 84 ? -5.542 -5.043 -3.672 1.00 97.88 84 TRP A O 1
ATOM 704 N N . GLU A 1 85 ? -6.472 -3.637 -5.161 1.00 98.00 85 GLU A N 1
ATOM 705 C CA . GLU A 1 85 ? -6.917 -2.674 -4.157 1.00 98.00 85 GLU A CA 1
ATOM 706 C C . GLU A 1 85 ? -8.191 -3.195 -3.483 1.00 98.00 85 GLU A C 1
ATOM 708 O O . GLU A 1 85 ? -9.146 -3.634 -4.134 1.00 98.00 85 GLU A O 1
ATOM 713 N N . ILE A 1 86 ? -8.196 -3.149 -2.158 1.00 97.88 86 ILE A N 1
ATOM 714 C CA . ILE A 1 86 ? -9.326 -3.517 -1.319 1.00 97.88 86 ILE A CA 1
ATOM 715 C C . ILE A 1 86 ? -10.334 -2.376 -1.378 1.00 97.88 86 ILE A C 1
ATOM 717 O O . ILE A 1 86 ? -10.003 -1.211 -1.145 1.00 97.88 86 ILE A O 1
ATOM 721 N N . ARG A 1 87 ? -11.600 -2.699 -1.650 1.00 97.06 87 ARG A N 1
ATOM 722 C CA . ARG A 1 87 ? -12.651 -1.680 -1.671 1.00 97.06 87 ARG A CA 1
ATOM 723 C C . ARG A 1 87 ? -12.781 -1.057 -0.291 1.00 97.06 87 ARG A C 1
ATOM 725 O O . ARG A 1 87 ? -12.715 -1.742 0.724 1.00 97.06 87 ARG A O 1
ATOM 732 N N . LYS A 1 88 ? -13.072 0.242 -0.244 1.00 95.44 88 LYS A N 1
ATOM 733 C CA . LYS A 1 88 ? -13.145 0.982 1.023 1.00 95.44 88 LYS A CA 1
ATOM 734 C C . LYS A 1 88 ? -14.064 0.327 2.071 1.00 95.44 88 LYS A C 1
ATOM 736 O O . LYS A 1 88 ? -13.711 0.298 3.243 1.00 95.44 88 LYS A O 1
ATOM 741 N N . HIS A 1 89 ? -15.213 -0.214 1.658 1.00 95.50 89 HIS A N 1
ATOM 742 C CA . HIS A 1 89 ? -16.152 -0.889 2.565 1.00 95.50 89 HIS A CA 1
ATOM 743 C C . HIS A 1 89 ? -15.681 -2.272 3.043 1.00 95.50 89 HIS A C 1
ATOM 745 O O . HIS A 1 89 ? -16.187 -2.756 4.050 1.00 95.50 89 HIS A O 1
ATOM 751 N N . ASP A 1 90 ? -14.707 -2.877 2.360 1.00 96.88 90 ASP A N 1
ATOM 752 C CA . ASP A 1 90 ? -14.123 -4.174 2.710 1.00 96.88 90 ASP A CA 1
ATOM 753 C C . ASP A 1 90 ? -12.903 -4.031 3.642 1.00 96.88 90 ASP A C 1
ATOM 755 O O . ASP A 1 90 ? -12.534 -4.983 4.336 1.00 96.88 90 ASP A O 1
ATOM 759 N N . LEU A 1 91 ? -12.302 -2.832 3.737 1.00 96.50 91 LEU A N 1
ATOM 760 C CA . LEU A 1 91 ? -11.162 -2.560 4.628 1.00 96.50 91 LEU A CA 1
ATOM 761 C C . LEU A 1 91 ? -11.412 -3.006 6.080 1.00 96.50 91 LEU A C 1
ATOM 763 O O . LEU A 1 91 ? -10.561 -3.711 6.624 1.00 96.50 91 LEU A O 1
ATOM 767 N N . PRO A 1 92 ? -12.565 -2.709 6.717 1.00 96.12 92 PRO A N 1
ATOM 768 C CA . PRO A 1 92 ? -12.843 -3.133 8.092 1.00 96.12 92 PRO A CA 1
ATOM 769 C C . PRO A 1 92 ? -12.868 -4.647 8.308 1.00 96.12 92 PRO A C 1
ATOM 771 O O . PRO A 1 92 ? -12.856 -5.084 9.461 1.00 96.12 92 PRO A O 1
ATOM 774 N N . TYR A 1 93 ? -12.880 -5.447 7.239 1.00 94.31 93 TYR A N 1
ATOM 775 C CA . TYR A 1 93 ? -12.912 -6.914 7.251 1.00 94.31 93 TYR A CA 1
ATOM 776 C C . TYR A 1 93 ? -11.625 -7.554 6.706 1.00 94.31 93 TYR A C 1
ATOM 778 O O . TYR A 1 93 ? -11.507 -8.773 6.695 1.00 94.31 93 TYR A O 1
ATOM 786 N N . SER A 1 94 ? -10.644 -6.738 6.316 1.00 94.38 94 SER A N 1
ATOM 787 C CA . SER A 1 94 ? -9.382 -7.181 5.717 1.00 94.38 94 SER A CA 1
ATOM 788 C C . SER A 1 94 ? -8.271 -7.427 6.746 1.00 94.38 94 SER A C 1
ATOM 790 O O . SER A 1 94 ? -8.360 -6.964 7.888 1.00 94.38 94 SER A O 1
ATOM 792 N N . GLY A 1 95 ? -7.207 -8.116 6.328 1.00 91.00 95 GLY A N 1
ATOM 793 C CA . GLY A 1 95 ? -6.025 -8.392 7.148 1.00 91.00 95 GLY A CA 1
ATOM 794 C C . GLY A 1 95 ? -6.144 -9.655 8.000 1.00 91.00 95 GLY A C 1
ATOM 795 O O . GLY A 1 95 ? -7.238 -10.165 8.249 1.00 91.00 95 GLY A O 1
ATOM 796 N N . ARG A 1 96 ? -4.997 -10.162 8.459 1.00 84.50 96 ARG A N 1
ATOM 797 C CA . ARG A 1 96 ? -4.926 -11.329 9.354 1.00 84.50 96 ARG A CA 1
ATOM 798 C C . ARG A 1 96 ? -5.117 -10.858 10.799 1.00 84.50 96 ARG A C 1
ATOM 800 O O . ARG A 1 96 ? -4.490 -9.878 11.199 1.00 84.50 96 ARG A O 1
ATOM 807 N N . ARG A 1 97 ? -6.006 -11.522 11.542 1.00 74.31 97 ARG A N 1
ATOM 808 C CA . ARG A 1 97 ? -6.471 -11.135 12.887 1.00 74.31 97 ARG A CA 1
ATOM 809 C C . ARG A 1 97 ? -6.421 -12.320 13.831 1.00 74.31 97 ARG A C 1
ATOM 811 O O . ARG A 1 97 ? -6.729 -13.433 13.350 1.00 74.31 97 ARG A O 1
#